Protein AF-A0A940HEE7-F1 (afdb_monomer_lite)

pLDDT: mean 89.35, std 8.2, range [47.91, 98.25]

Structure (mmCIF, N/CA/C/O backbone):
data_AF-A0A940HEE7-F1
#
_entry.id   AF-A0A940HEE7-F1
#
loop_
_atom_site.group_PDB
_atom_site.id
_atom_site.type_symbol
_atom_site.label_atom_id
_atom_site.label_alt_id
_atom_site.label_comp_id
_atom_site.label_asym_id
_atom_site.label_entity_id
_atom_site.label_seq_id
_atom_site.pdbx_PDB_ins_code
_atom_site.Cartn_x
_atom_site.Cartn_y
_atom_site.Cartn_z
_atom_site.occupancy
_atom_site.B_iso_or_equiv
_atom_site.auth_seq_id
_atom_site.auth_comp_id
_atom_site.auth_asym_id
_atom_site.auth_atom_id
_atom_site.pdbx_PDB_model_num
ATOM 1 N N . ILE A 1 1 ? 12.235 -7.906 -10.333 1.00 62.56 1 ILE A N 1
ATOM 2 C CA . ILE A 1 1 ? 10.884 -7.454 -10.764 1.00 62.56 1 ILE A CA 1
ATOM 3 C C . ILE A 1 1 ? 9.906 -8.609 -10.997 1.00 62.56 1 ILE A C 1
ATOM 5 O O . ILE A 1 1 ? 8.857 -8.595 -10.370 1.00 62.56 1 ILE A O 1
ATOM 9 N N . ALA A 1 2 ? 10.226 -9.631 -11.804 1.00 67.81 2 ALA A N 1
ATOM 10 C CA . ALA A 1 2 ? 9.302 -10.749 -12.070 1.00 67.81 2 ALA A CA 1
ATOM 11 C C . ALA A 1 2 ? 8.746 -11.414 -10.790 1.00 67.81 2 ALA A C 1
ATOM 13 O O . ALA A 1 2 ? 7.537 -11.530 -10.629 1.00 67.81 2 ALA A O 1
ATOM 14 N N . THR A 1 3 ? 9.605 -11.735 -9.816 1.00 75.50 3 THR A N 1
ATOM 15 C CA . THR A 1 3 ? 9.180 -12.287 -8.514 1.00 75.50 3 THR A CA 1
ATOM 16 C C . THR A 1 3 ? 8.256 -11.350 -7.731 1.00 75.50 3 THR A C 1
ATOM 18 O O . THR A 1 3 ? 7.332 -11.814 -7.067 1.00 75.50 3 THR A O 1
ATOM 21 N N . LEU A 1 4 ? 8.490 -10.035 -7.800 1.00 75.69 4 LEU A N 1
ATOM 22 C CA . LEU A 1 4 ? 7.655 -9.033 -7.134 1.00 75.69 4 LEU A CA 1
ATOM 23 C C . LEU A 1 4 ? 6.259 -8.991 -7.763 1.00 75.69 4 LEU A C 1
ATOM 25 O O . LEU A 1 4 ? 5.273 -9.066 -7.038 1.00 75.69 4 LEU A O 1
ATOM 29 N N . LEU A 1 5 ? 6.180 -8.946 -9.095 1.00 72.94 5 LEU A N 1
ATOM 30 C CA . LEU A 1 5 ? 4.912 -8.989 -9.825 1.00 72.94 5 LEU A CA 1
ATOM 31 C C . LEU A 1 5 ? 4.141 -10.280 -9.520 1.00 72.94 5 LEU A C 1
ATOM 33 O O . LEU A 1 5 ? 2.961 -10.220 -9.196 1.00 72.94 5 LEU A O 1
ATOM 37 N N . THR A 1 6 ? 4.818 -11.431 -9.479 1.00 78.50 6 THR A N 1
ATOM 38 C CA . THR A 1 6 ? 4.197 -12.705 -9.082 1.00 78.50 6 THR A CA 1
ATOM 39 C C . THR A 1 6 ? 3.663 -12.677 -7.646 1.00 78.50 6 THR A C 1
ATOM 41 O O . THR A 1 6 ? 2.587 -13.212 -7.374 1.00 78.50 6 THR A O 1
ATOM 44 N N . ARG A 1 7 ? 4.386 -12.056 -6.703 1.00 80.00 7 ARG A N 1
ATOM 45 C CA . ARG A 1 7 ? 3.909 -11.893 -5.319 1.00 80.00 7 ARG A CA 1
ATOM 46 C C . ARG A 1 7 ? 2.695 -10.971 -5.241 1.00 80.00 7 ARG A C 1
ATOM 48 O O . ARG A 1 7 ? 1.743 -11.312 -4.545 1.00 80.00 7 ARG A O 1
ATOM 55 N N . ILE A 1 8 ? 2.715 -9.848 -5.957 1.00 81.31 8 ILE A N 1
ATOM 56 C CA . ILE A 1 8 ? 1.582 -8.918 -6.048 1.00 81.31 8 ILE A CA 1
ATOM 57 C C . ILE A 1 8 ? 0.358 -9.632 -6.624 1.00 81.31 8 ILE A C 1
ATOM 59 O O . ILE A 1 8 ? -0.734 -9.518 -6.067 1.00 81.31 8 ILE A O 1
ATOM 63 N N . ASP A 1 9 ? 0.542 -10.422 -7.679 1.00 78.12 9 ASP A N 1
ATOM 64 C CA . ASP A 1 9 ? -0.531 -11.185 -8.309 1.00 78.12 9 ASP A CA 1
ATOM 65 C C . ASP A 1 9 ? -1.117 -12.219 -7.362 1.00 78.12 9 ASP A C 1
ATOM 67 O O . ASP A 1 9 ? -2.330 -12.273 -7.185 1.00 78.12 9 ASP A O 1
ATOM 71 N N . ASN A 1 10 ? -0.273 -13.004 -6.694 1.00 82.25 10 ASN A N 1
ATOM 72 C CA . ASN A 1 10 ? -0.743 -13.971 -5.707 1.00 82.25 10 ASN A CA 1
ATOM 73 C C . ASN A 1 10 ? -1.462 -13.292 -4.537 1.00 82.25 10 ASN A C 1
ATOM 75 O O . ASN A 1 10 ? -2.499 -13.780 -4.098 1.00 82.25 10 ASN A O 1
ATOM 79 N N . GLY A 1 11 ? -0.962 -12.144 -4.079 1.00 82.56 11 GLY A N 1
ATOM 80 C CA . GLY A 1 11 ? -1.615 -11.349 -3.045 1.00 82.56 11 GLY A CA 1
ATOM 81 C C . GLY A 1 11 ? -2.894 -10.649 -3.512 1.00 82.56 11 GLY A C 1
ATOM 82 O O . GLY A 1 11 ? -3.684 -10.256 -2.668 1.00 82.56 11 GLY A O 1
ATOM 83 N N . SER A 1 12 ? -3.143 -10.513 -4.816 1.00 83.25 12 SER A N 1
ATOM 84 C CA . SER A 1 12 ? -4.352 -9.877 -5.372 1.00 83.25 12 SER A CA 1
ATOM 85 C C . SER A 1 12 ? -5.388 -10.882 -5.890 1.00 83.25 12 SER A C 1
ATOM 87 O O . SER A 1 12 ? -6.450 -10.481 -6.364 1.00 83.25 12 SER A O 1
ATOM 89 N N . LYS A 1 13 ? -5.088 -12.187 -5.851 1.00 84.81 13 LYS A N 1
ATOM 90 C CA . LYS A 1 13 ? -6.005 -13.234 -6.316 1.00 84.81 13 LYS A CA 1
ATOM 91 C C . LYS A 1 13 ? -7.210 -13.347 -5.388 1.00 84.81 13 LYS A C 1
ATOM 93 O O . LYS A 1 13 ? -7.062 -13.487 -4.178 1.00 84.81 13 LYS A O 1
ATOM 98 N N . ALA A 1 14 ? -8.396 -13.356 -5.985 1.00 84.12 14 ALA A N 1
ATOM 99 C CA . ALA A 1 14 ? -9.631 -13.749 -5.326 1.00 84.12 14 ALA A CA 1
ATOM 100 C C . ALA A 1 14 ? -9.947 -15.207 -5.683 1.00 84.12 14 ALA A C 1
ATOM 102 O O . ALA A 1 14 ? -10.159 -15.534 -6.851 1.00 84.12 14 ALA A O 1
ATOM 103 N N . THR A 1 15 ? -9.990 -16.079 -4.681 1.00 84.56 15 THR A N 1
ATOM 104 C CA . THR A 1 15 ? -10.474 -17.453 -4.828 1.00 84.56 15 THR A CA 1
ATOM 105 C C . THR A 1 15 ? -11.976 -17.438 -4.598 1.00 84.56 15 THR A C 1
ATOM 107 O O . THR A 1 15 ? -12.438 -17.404 -3.455 1.00 84.56 15 THR A O 1
ATOM 110 N N . VAL A 1 16 ? -12.735 -17.396 -5.693 1.00 82.25 16 VAL A N 1
ATOM 111 C CA . VAL A 1 16 ? -14.201 -17.427 -5.659 1.00 82.25 16 VAL A CA 1
ATOM 112 C C . VAL A 1 16 ? -14.649 -18.814 -5.208 1.00 82.25 16 VAL A C 1
ATOM 114 O O . VAL A 1 16 ? -14.281 -19.816 -5.821 1.00 82.25 16 VAL A O 1
ATOM 117 N N . GLY A 1 17 ? -15.404 -18.863 -4.110 1.00 81.00 17 GLY A N 1
ATOM 118 C CA . GLY A 1 17 ? -16.015 -20.101 -3.632 1.00 81.00 17 GLY A CA 1
ATOM 119 C C . GLY A 1 17 ? -17.120 -20.568 -4.578 1.00 81.00 17 GLY A C 1
ATOM 120 O O . GLY A 1 17 ? -17.649 -19.788 -5.375 1.00 81.00 17 GLY A O 1
ATOM 121 N N . LYS A 1 18 ? -17.503 -21.843 -4.492 1.00 83.88 18 LYS A N 1
ATOM 122 C CA . LYS A 1 18 ? -18.721 -22.319 -5.167 1.00 83.88 18 LYS A CA 1
ATOM 123 C C . LYS A 1 18 ? -19.955 -21.565 -4.637 1.00 83.88 18 LYS A C 1
ATOM 125 O O . LYS A 1 18 ? -19.880 -20.954 -3.571 1.00 83.88 18 LYS A O 1
ATOM 130 N N . PRO A 1 19 ? -21.109 -21.600 -5.330 1.00 74.88 19 PRO A N 1
ATOM 131 C CA . PRO A 1 19 ? -22.341 -21.012 -4.803 1.00 74.88 19 PRO A CA 1
ATOM 132 C C . PRO A 1 19 ? -22.632 -21.515 -3.377 1.00 74.88 19 PRO A C 1
ATOM 134 O O . PRO A 1 19 ? -22.794 -22.713 -3.167 1.00 74.88 19 PRO A O 1
ATOM 137 N N . GLY A 1 20 ? -22.652 -20.601 -2.399 1.00 82.25 20 GLY A N 1
ATOM 138 C CA . GLY A 1 20 ? -22.803 -20.910 -0.968 1.00 82.25 20 GLY A CA 1
ATOM 139 C C . GLY A 1 20 ? -21.501 -20.931 -0.148 1.00 82.25 20 GLY A C 1
ATOM 140 O O . GLY A 1 20 ? -21.563 -20.952 1.079 1.00 82.25 20 GLY A O 1
ATOM 141 N N . GLU A 1 21 ? -20.329 -20.864 -0.782 1.00 85.25 21 GLU A N 1
ATOM 142 C CA . GLU A 1 21 ? -19.022 -20.776 -0.120 1.00 85.25 21 GLU A CA 1
ATOM 143 C C . GLU A 1 21 ? -18.484 -19.335 -0.100 1.00 85.25 21 GLU A C 1
ATOM 145 O O . GLU A 1 21 ? -18.799 -18.506 -0.956 1.00 85.25 21 GLU A O 1
ATOM 150 N N . LYS A 1 22 ? -17.639 -19.022 0.890 1.00 82.31 22 LYS A N 1
ATOM 151 C CA . LYS A 1 22 ? -17.027 -17.693 1.016 1.00 82.31 22 LYS A CA 1
ATOM 152 C C . LYS A 1 22 ? -15.890 -17.517 0.008 1.00 82.31 22 LYS A C 1
ATOM 154 O O . LYS A 1 22 ? -14.940 -18.296 -0.006 1.00 82.31 22 LYS A O 1
ATOM 159 N N . THR A 1 23 ? -15.941 -16.434 -0.762 1.00 86.31 23 THR A N 1
ATOM 160 C CA . THR A 1 23 ? -14.802 -15.964 -1.561 1.00 86.31 23 THR A CA 1
ATOM 161 C C . THR A 1 23 ? -13.667 -15.530 -0.642 1.00 86.31 23 THR A C 1
ATOM 163 O O . THR A 1 23 ? -13.854 -14.681 0.230 1.00 86.31 23 THR A O 1
ATOM 166 N N . THR A 1 24 ? -12.478 -16.086 -0.860 1.00 86.06 24 THR A N 1
ATOM 167 C CA . THR A 1 24 ? -11.265 -15.682 -0.145 1.00 86.06 24 THR A CA 1
ATOM 168 C C . THR A 1 24 ? -10.509 -14.673 -0.995 1.00 86.06 24 THR A C 1
ATOM 170 O O . THR A 1 24 ? -10.091 -14.985 -2.108 1.00 86.06 24 THR A O 1
ATOM 173 N N . LEU A 1 25 ? -10.345 -13.455 -0.484 1.00 84.88 25 LEU A N 1
ATOM 174 C CA . LEU A 1 25 ? -9.588 -12.401 -1.153 1.00 84.88 25 LEU A CA 1
ATOM 175 C C . LEU A 1 25 ? -8.133 -12.444 -0.683 1.00 84.88 25 LEU A C 1
ATOM 177 O O . LEU A 1 25 ? -7.866 -12.589 0.509 1.00 84.88 25 LEU A O 1
ATOM 181 N N . GLY A 1 26 ? -7.193 -12.284 -1.607 1.00 84.25 26 GLY A N 1
ATOM 182 C CA . GLY A 1 26 ? -5.798 -12.056 -1.263 1.00 84.25 26 GLY A CA 1
ATOM 183 C C . GLY A 1 26 ? -5.607 -10.709 -0.555 1.00 84.25 26 GLY A C 1
ATOM 184 O O . GLY A 1 26 ? -6.399 -9.776 -0.729 1.00 84.25 26 GLY A O 1
ATOM 185 N N . VAL A 1 27 ? -4.523 -10.600 0.214 1.00 86.19 27 VAL A N 1
ATOM 186 C CA . VAL A 1 27 ? -4.187 -9.445 1.070 1.00 86.19 27 VAL A CA 1
ATOM 187 C C . VAL A 1 27 ? -4.123 -8.090 0.349 1.00 86.19 27 VAL A C 1
ATOM 189 O O . VAL A 1 27 ? -4.329 -7.056 0.973 1.00 86.19 27 VAL A O 1
ATOM 192 N N . PHE A 1 28 ? -3.885 -8.073 -0.963 1.00 84.31 28 PHE A N 1
ATOM 193 C CA . PHE A 1 28 ? -3.783 -6.861 -1.783 1.00 84.31 28 PHE A CA 1
ATOM 194 C C . PHE A 1 28 ? -5.024 -6.591 -2.636 1.00 84.31 28 PHE A C 1
ATOM 196 O O . PHE A 1 28 ? -5.070 -5.593 -3.353 1.00 84.31 28 PHE A O 1
ATOM 203 N N . THR A 1 29 ? -6.064 -7.425 -2.549 1.00 81.50 29 THR A N 1
ATOM 204 C CA . THR A 1 29 ? -7.263 -7.284 -3.397 1.00 81.50 29 THR A CA 1
ATOM 205 C C . THR A 1 29 ? -7.949 -5.923 -3.218 1.00 81.50 29 THR A C 1
ATOM 207 O O . THR A 1 29 ? -8.521 -5.388 -4.163 1.00 81.50 29 THR A O 1
ATOM 210 N N . GLY A 1 30 ? -7.840 -5.306 -2.036 1.00 82.31 30 GLY A N 1
ATOM 211 C CA . GLY A 1 30 ? -8.348 -3.957 -1.758 1.00 82.31 30 GLY A CA 1
ATOM 212 C C . GLY A 1 30 ? -7.341 -2.822 -1.981 1.00 82.31 30 GLY A C 1
ATOM 213 O O . GLY A 1 30 ? -7.751 -1.669 -2.098 1.00 82.31 30 GLY A O 1
ATOM 214 N N . ASP A 1 31 ? -6.045 -3.114 -2.098 1.00 87.69 31 ASP A N 1
ATOM 215 C CA . ASP A 1 31 ? -5.006 -2.085 -2.046 1.00 87.69 31 ASP A CA 1
ATOM 216 C C . ASP A 1 31 ? -4.749 -1.434 -3.417 1.00 87.69 31 ASP A C 1
ATOM 218 O O . ASP A 1 31 ? -4.244 -2.052 -4.359 1.00 87.69 31 ASP A O 1
ATOM 222 N N . SER A 1 32 ? -5.125 -0.159 -3.542 1.00 88.81 32 SER A N 1
ATOM 223 C CA . SER A 1 32 ? -4.934 0.621 -4.766 1.00 88.81 32 SER A CA 1
ATOM 224 C C . SER A 1 32 ? -3.469 0.952 -5.035 1.00 88.81 32 SER A C 1
ATOM 226 O O . SER A 1 32 ? -3.083 1.003 -6.200 1.00 88.81 32 SER A O 1
ATOM 228 N N . THR A 1 33 ? -2.641 1.128 -4.003 1.00 90.12 33 THR A N 1
ATOM 229 C CA . THR A 1 33 ? -1.209 1.422 -4.151 1.00 90.12 33 THR A CA 1
ATOM 230 C C . THR A 1 33 ? -0.491 0.252 -4.814 1.00 90.12 33 THR A C 1
ATOM 232 O O . THR A 1 33 ? 0.268 0.452 -5.761 1.00 90.12 33 THR A O 1
ATOM 235 N N . VAL A 1 34 ? -0.789 -0.979 -4.391 1.00 88.81 34 VAL A N 1
ATOM 236 C CA . VAL A 1 34 ? -0.218 -2.199 -4.982 1.00 88.81 34 VAL A CA 1
ATOM 237 C C . VAL A 1 34 ? -0.680 -2.400 -6.431 1.00 88.81 34 VAL A C 1
ATOM 239 O O . VAL A 1 34 ? 0.132 -2.728 -7.301 1.00 88.81 34 VAL A O 1
ATOM 242 N N . ARG A 1 35 ? -1.963 -2.153 -6.728 1.00 87.25 35 ARG A N 1
ATOM 243 C CA . ARG A 1 35 ? -2.469 -2.203 -8.112 1.00 87.25 35 ARG A CA 1
ATOM 244 C C . ARG A 1 35 ? -1.820 -1.146 -9.005 1.00 87.25 35 ARG A C 1
ATOM 246 O O . ARG A 1 35 ? -1.421 -1.462 -10.122 1.00 87.25 35 ARG A O 1
ATOM 253 N N . ASN A 1 36 ? -1.671 0.080 -8.509 1.00 90.50 36 ASN A N 1
ATOM 254 C C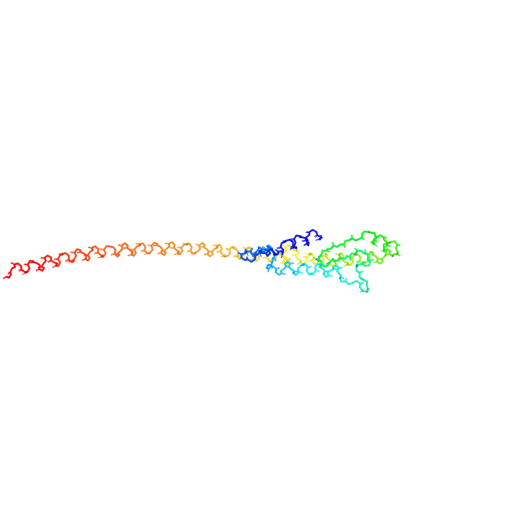A . ASN A 1 36 ? -1.035 1.169 -9.249 1.00 90.50 36 ASN A CA 1
ATOM 255 C C . ASN A 1 36 ? 0.447 0.883 -9.515 1.00 90.50 36 ASN A C 1
ATOM 257 O O . ASN A 1 36 ? 0.911 1.128 -10.626 1.00 90.50 36 ASN A O 1
ATOM 261 N N . LEU A 1 37 ? 1.167 0.297 -8.549 1.00 90.44 37 LEU A N 1
ATOM 262 C CA . LEU A 1 37 ? 2.547 -0.157 -8.740 1.00 90.44 37 LEU A CA 1
ATOM 263 C C . LEU A 1 37 ? 2.644 -1.187 -9.869 1.00 90.44 37 LEU A C 1
ATOM 265 O O . LEU A 1 37 ? 3.496 -1.062 -10.746 1.00 90.44 37 LEU A O 1
ATOM 269 N N . ARG A 1 38 ? 1.754 -2.188 -9.877 1.00 86.56 38 ARG A N 1
ATOM 270 C CA . ARG A 1 38 ? 1.712 -3.197 -10.945 1.00 86.56 38 ARG A CA 1
ATOM 271 C C . ARG A 1 38 ? 1.521 -2.547 -12.314 1.00 86.56 38 ARG A C 1
ATOM 273 O O . ARG A 1 38 ? 2.268 -2.862 -13.236 1.00 86.56 38 ARG A O 1
ATOM 280 N N . THR A 1 39 ? 0.559 -1.635 -12.439 1.00 88.31 39 THR A N 1
ATOM 281 C CA . THR A 1 39 ? 0.307 -0.910 -13.692 1.00 88.31 39 THR A CA 1
ATOM 282 C C . THR A 1 39 ? 1.506 -0.058 -14.103 1.00 88.31 39 THR A C 1
ATOM 284 O O . THR A 1 39 ? 1.904 -0.102 -15.263 1.00 88.31 39 THR A O 1
ATOM 287 N N . ALA A 1 40 ? 2.128 0.662 -13.165 1.00 91.12 40 ALA A N 1
ATOM 288 C CA . ALA A 1 40 ? 3.289 1.505 -13.437 1.00 91.12 40 ALA A CA 1
ATOM 289 C C . ALA A 1 40 ? 4.499 0.686 -13.917 1.00 91.12 40 ALA A C 1
ATOM 291 O O . ALA A 1 40 ? 5.123 1.042 -14.912 1.00 91.12 40 ALA A O 1
ATOM 292 N N . LEU A 1 41 ? 4.787 -0.451 -13.272 1.00 89.00 41 LEU A N 1
ATOM 293 C CA . LEU A 1 41 ? 5.837 -1.375 -13.715 1.00 89.00 41 LEU A CA 1
ATOM 294 C C . LEU A 1 41 ? 5.519 -1.962 -15.092 1.00 89.00 41 LEU A C 1
ATOM 296 O O . LEU A 1 41 ? 6.405 -2.079 -15.937 1.00 89.00 41 LEU A O 1
ATOM 300 N N . ALA A 1 42 ? 4.254 -2.308 -15.339 1.00 87.38 42 ALA A N 1
ATOM 301 C CA . ALA A 1 42 ? 3.846 -2.845 -16.625 1.00 87.38 42 ALA A CA 1
ATOM 302 C C . ALA A 1 42 ? 3.993 -1.818 -17.757 1.00 87.38 42 ALA A C 1
ATOM 304 O O . ALA A 1 42 ? 4.428 -2.173 -18.853 1.00 87.38 42 ALA A O 1
ATOM 305 N N . GLN A 1 43 ? 3.673 -0.553 -17.485 1.00 88.94 43 GLN A N 1
ATOM 306 C CA . GLN A 1 43 ? 3.865 0.553 -18.418 1.00 88.94 43 GLN A CA 1
ATOM 307 C C . GLN A 1 43 ? 5.348 0.852 -18.645 1.00 88.94 43 GLN A C 1
ATOM 309 O O . GLN A 1 43 ? 5.752 0.980 -19.796 1.00 88.94 43 GLN A O 1
ATOM 314 N N . ALA A 1 44 ? 6.171 0.883 -17.592 1.00 90.31 44 ALA A N 1
ATOM 315 C CA . ALA A 1 44 ? 7.611 1.132 -17.706 1.00 90.31 44 ALA A CA 1
ATOM 316 C C . ALA A 1 44 ? 8.306 0.152 -18.668 1.00 90.31 44 ALA A C 1
ATOM 318 O O . ALA A 1 44 ? 9.184 0.550 -19.433 1.00 90.31 44 ALA A O 1
ATOM 319 N N . VAL A 1 45 ? 7.858 -1.108 -18.663 1.00 89.06 45 VAL A N 1
ATOM 320 C CA . VAL A 1 45 ? 8.384 -2.180 -19.517 1.00 89.06 45 VAL A CA 1
ATOM 321 C C . VAL A 1 45 ? 7.797 -2.173 -20.928 1.00 89.06 45 VAL A C 1
ATOM 323 O O . VAL A 1 45 ? 8.518 -2.460 -21.874 1.00 89.06 45 VAL A O 1
ATOM 326 N N . GLN A 1 46 ? 6.497 -1.920 -21.095 1.00 87.19 46 GLN A N 1
ATOM 327 C CA . GLN A 1 46 ? 5.832 -2.076 -22.399 1.00 87.19 46 GLN A CA 1
ATOM 328 C C . GLN A 1 46 ? 5.895 -0.828 -23.275 1.00 87.19 46 GLN A C 1
ATOM 330 O O . GLN A 1 46 ? 5.733 -0.934 -24.492 1.00 87.19 46 GLN A O 1
ATOM 335 N N . HIS A 1 47 ? 6.078 0.351 -22.677 1.00 88.12 47 HIS A N 1
ATOM 336 C CA . HIS A 1 47 ? 6.027 1.590 -23.435 1.00 88.12 47 HIS A CA 1
ATOM 337 C C . HIS A 1 47 ? 7.199 1.662 -24.429 1.00 88.12 47 HIS A C 1
ATOM 339 O O . HIS A 1 47 ? 8.343 1.421 -24.026 1.00 88.12 47 HIS A O 1
ATOM 345 N N . PRO A 1 48 ? 6.955 2.008 -25.704 1.00 86.69 48 PRO A N 1
ATOM 346 C CA . PRO A 1 48 ? 8.023 2.189 -26.680 1.00 86.69 48 PRO A CA 1
ATOM 347 C C . PRO A 1 48 ? 9.096 3.184 -26.210 1.00 86.69 48 PRO A C 1
ATOM 349 O O . PRO A 1 48 ? 8.827 4.106 -25.432 1.00 86.69 48 PRO A O 1
ATOM 352 N N . VAL A 1 49 ? 10.336 2.990 -26.654 1.00 85.94 49 VAL A N 1
ATOM 353 C CA . VAL A 1 49 ? 11.396 4.007 -26.573 1.00 85.94 49 VAL A CA 1
ATOM 354 C C . VAL A 1 49 ? 11.552 4.562 -27.987 1.00 85.94 49 VAL A C 1
ATOM 356 O O . VAL A 1 49 ? 12.057 3.874 -28.873 1.00 85.94 49 VAL A O 1
ATOM 359 N N . GLY A 1 50 ? 11.038 5.773 -28.222 1.00 84.69 50 GLY A N 1
ATOM 360 C CA . GLY A 1 50 ? 10.817 6.266 -29.585 1.00 84.69 50 GLY A CA 1
ATOM 361 C C . GLY A 1 50 ? 9.796 5.386 -30.313 1.00 84.69 50 GLY A C 1
ATOM 362 O O . GLY A 1 50 ? 8.753 5.067 -29.747 1.00 84.69 50 GLY A O 1
ATOM 363 N N . ASP A 1 51 ? 10.130 4.932 -31.521 1.00 84.06 51 ASP A N 1
ATOM 364 C CA . ASP A 1 51 ? 9.271 4.052 -32.333 1.00 84.06 51 ASP A CA 1
ATOM 365 C C . ASP A 1 51 ? 9.526 2.550 -32.103 1.00 84.06 51 ASP A C 1
ATOM 367 O O . ASP A 1 51 ? 8.967 1.699 -32.797 1.00 84.06 51 ASP A O 1
ATOM 371 N N . VAL A 1 52 ? 10.388 2.192 -31.143 1.00 87.94 52 VAL A N 1
ATOM 372 C CA . VAL A 1 52 ? 10.818 0.803 -30.936 1.00 87.94 52 VAL A CA 1
ATOM 373 C C . VAL A 1 52 ? 10.176 0.219 -29.685 1.00 87.94 52 VAL A C 1
ATOM 375 O O . VAL A 1 52 ? 10.335 0.727 -28.573 1.00 87.94 52 VAL A O 1
ATOM 378 N N . SER A 1 53 ? 9.453 -0.886 -29.866 1.00 91.38 53 SER A N 1
ATOM 379 C CA . SER A 1 53 ? 8.892 -1.655 -28.757 1.00 91.38 53 SER A CA 1
ATOM 380 C C . SER A 1 53 ? 9.978 -2.501 -28.081 1.00 91.38 53 SER A C 1
ATOM 382 O O . SER A 1 53 ? 10.682 -3.223 -28.781 1.00 91.38 53 SER A O 1
ATOM 384 N N . PRO A 1 54 ? 10.051 -2.544 -26.739 1.00 90.94 54 PRO A N 1
ATOM 385 C CA . PRO A 1 54 ? 10.934 -3.460 -26.002 1.00 90.94 54 PRO A CA 1
ATOM 386 C C . PRO A 1 54 ? 10.758 -4.944 -26.369 1.00 90.94 54 PRO A C 1
ATOM 388 O O . PRO A 1 54 ? 11.683 -5.745 -26.224 1.00 90.94 54 PRO A O 1
ATOM 391 N N . SER A 1 55 ? 9.599 -5.313 -26.925 1.00 91.81 55 SER A N 1
ATOM 392 C CA . SER A 1 55 ? 9.348 -6.666 -27.428 1.00 91.81 55 SER A CA 1
ATOM 393 C C . SER A 1 55 ? 10.260 -7.060 -28.596 1.00 91.81 55 SER A C 1
ATOM 395 O O . SER A 1 55 ? 10.532 -8.251 -28.762 1.00 91.81 55 SER A O 1
ATOM 397 N N . SER A 1 56 ? 10.793 -6.091 -29.356 1.00 90.25 56 SER A N 1
ATOM 398 C CA . SER A 1 56 ? 11.728 -6.349 -30.459 1.00 90.25 56 SER A CA 1
ATOM 399 C C . SER A 1 56 ? 13.061 -6.921 -29.979 1.00 90.25 56 SER A C 1
ATOM 401 O O . SER A 1 56 ? 13.706 -7.649 -30.722 1.00 90.25 56 SER A O 1
ATOM 403 N N . ILE A 1 57 ? 13.450 -6.630 -28.733 1.00 92.56 57 ILE A N 1
ATOM 404 C CA . ILE A 1 57 ? 14.653 -7.175 -28.088 1.00 92.56 57 ILE A CA 1
ATOM 405 C C . ILE A 1 57 ? 14.321 -8.314 -27.115 1.00 92.56 57 ILE A C 1
ATOM 407 O O . ILE A 1 57 ? 15.138 -8.679 -26.280 1.00 92.56 57 ILE A O 1
ATOM 411 N N . GLY A 1 58 ? 13.113 -8.879 -27.184 1.00 90.19 58 GLY A N 1
ATOM 412 C CA . GLY A 1 58 ? 12.719 -10.008 -26.338 1.00 90.19 58 GLY A CA 1
ATOM 413 C C . GLY A 1 58 ? 12.248 -9.635 -24.929 1.00 90.19 58 GLY A C 1
ATOM 414 O O . GLY A 1 58 ? 12.090 -10.529 -24.102 1.00 90.19 58 GLY A O 1
ATOM 415 N N . ILE A 1 59 ? 11.982 -8.357 -24.635 1.00 91.00 59 ILE A N 1
ATOM 416 C CA . ILE A 1 59 ? 11.387 -7.927 -23.360 1.00 91.00 59 ILE A CA 1
ATOM 417 C C . ILE A 1 59 ? 9.894 -7.689 -23.565 1.00 91.00 59 ILE A C 1
ATOM 419 O O . ILE A 1 59 ? 9.491 -6.759 -24.256 1.00 91.00 59 ILE A O 1
ATOM 423 N N . ALA A 1 60 ? 9.049 -8.505 -22.944 1.00 87.12 60 ALA A N 1
ATOM 424 C CA . ALA A 1 60 ? 7.604 -8.375 -23.088 1.00 87.12 60 ALA A CA 1
ATOM 425 C C . ALA A 1 60 ? 6.870 -8.612 -21.770 1.00 87.12 60 ALA A C 1
ATOM 427 O O . ALA A 1 60 ? 7.420 -9.142 -20.805 1.00 87.12 60 ALA A O 1
ATOM 428 N N . ILE A 1 61 ? 5.599 -8.227 -21.746 1.00 83.19 61 ILE A N 1
ATOM 429 C CA . ILE A 1 61 ? 4.659 -8.597 -20.696 1.00 83.19 61 ILE A CA 1
ATOM 430 C C . ILE A 1 61 ? 3.563 -9.427 -21.346 1.00 83.19 61 ILE A C 1
ATOM 432 O O . ILE A 1 61 ? 3.004 -9.032 -22.365 1.00 83.19 61 ILE A O 1
ATOM 436 N N . ASN A 1 62 ? 3.285 -10.598 -20.781 1.00 78.75 62 ASN A N 1
ATOM 437 C CA . ASN A 1 62 ? 2.231 -11.466 -21.296 1.00 78.75 62 ASN A CA 1
ATOM 438 C C . ASN A 1 62 ? 0.832 -10.963 -20.898 1.00 78.75 62 ASN A C 1
ATOM 440 O O . ASN A 1 62 ? 0.688 -10.082 -20.053 1.00 78.75 62 ASN A O 1
ATOM 444 N N . GLU A 1 63 ? -0.219 -11.577 -21.448 1.00 70.62 63 GLU A N 1
ATOM 445 C CA . GLU A 1 63 ? -1.627 -11.245 -21.147 1.00 70.62 63 GLU A CA 1
ATOM 446 C C . GLU A 1 63 ? -1.971 -11.309 -19.650 1.00 70.62 63 GLU A C 1
ATOM 448 O O . GLU A 1 63 ? -2.924 -10.688 -19.185 1.00 70.62 63 GLU A O 1
ATOM 453 N N . LYS A 1 64 ? -1.177 -12.051 -18.871 1.00 67.44 64 LYS A N 1
ATOM 454 C CA . LYS A 1 64 ? -1.332 -12.185 -17.420 1.00 67.44 64 LYS A CA 1
ATOM 455 C C . LYS A 1 64 ? -0.586 -11.095 -16.642 1.00 67.44 64 LYS A C 1
ATOM 457 O O . LYS A 1 64 ? -0.601 -11.114 -15.416 1.00 67.44 64 LYS A O 1
ATOM 462 N N . GLY A 1 65 ? 0.053 -10.139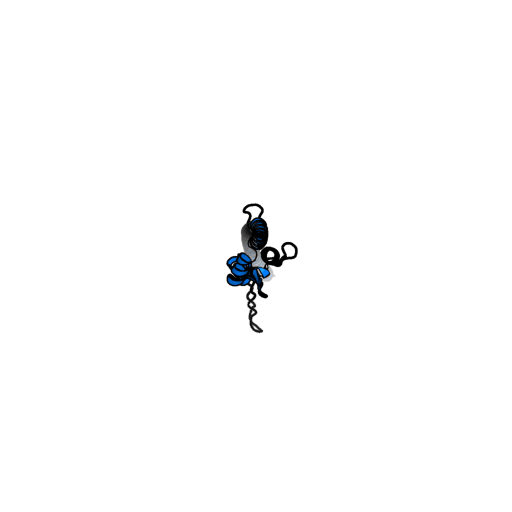 -17.316 1.00 71.75 65 GLY A N 1
ATOM 463 C CA . GLY A 1 65 ? 0.814 -9.058 -16.691 1.00 71.75 65 GLY A CA 1
ATOM 464 C C . GLY A 1 65 ? 2.184 -9.488 -16.156 1.00 71.75 65 GLY A C 1
ATOM 465 O O . GLY A 1 65 ? 2.771 -8.771 -15.347 1.00 71.75 65 GLY A O 1
ATOM 466 N N . VAL A 1 66 ? 2.693 -10.651 -16.576 1.00 76.62 66 VAL A N 1
ATOM 467 C CA . VAL A 1 66 ? 3.985 -11.190 -16.136 1.00 76.62 66 VAL A CA 1
ATOM 468 C C . VAL A 1 66 ? 5.068 -10.835 -17.149 1.00 76.62 66 VAL A C 1
ATOM 470 O O . VAL A 1 66 ? 4.913 -11.077 -18.346 1.00 76.62 66 VAL A O 1
ATOM 473 N N . LEU A 1 67 ? 6.179 -10.294 -16.644 1.00 83.44 67 LEU A N 1
ATOM 474 C CA . LEU A 1 67 ? 7.388 -10.019 -17.417 1.00 83.44 67 LEU A CA 1
ATOM 475 C C . LEU A 1 67 ? 7.986 -11.322 -17.968 1.00 83.44 67 LEU A C 1
ATOM 477 O O . LEU A 1 67 ? 8.290 -12.238 -17.203 1.00 83.44 67 LEU A O 1
ATOM 481 N N . SER A 1 68 ? 8.206 -11.366 -19.277 1.00 85.62 68 SER A N 1
ATOM 482 C CA . SER A 1 68 ? 8.913 -12.429 -19.988 1.00 85.62 68 SER A CA 1
ATOM 483 C C . SER A 1 68 ? 10.150 -11.867 -20.682 1.00 85.62 68 SER A C 1
ATOM 485 O O . SER A 1 68 ? 10.072 -10.819 -21.325 1.00 85.62 68 SER A O 1
ATOM 487 N N . PHE A 1 69 ? 11.265 -12.589 -20.573 1.00 89.69 69 PHE A N 1
ATOM 488 C CA . PHE A 1 69 ? 12.516 -12.280 -21.257 1.00 89.69 69 PHE A CA 1
ATOM 489 C C . PHE A 1 69 ? 12.900 -13.439 -22.180 1.00 89.69 69 PHE A C 1
ATOM 491 O O . PHE A 1 69 ? 13.066 -14.568 -21.718 1.00 89.69 69 PHE A O 1
ATOM 498 N N . ASP A 1 70 ? 13.016 -13.149 -23.472 1.00 92.44 70 ASP A N 1
ATOM 499 C CA . ASP A 1 70 ? 13.457 -14.075 -24.513 1.00 92.44 70 ASP A CA 1
ATOM 500 C C . ASP A 1 70 ? 14.943 -13.826 -24.812 1.00 92.44 70 ASP A C 1
ATOM 502 O O . ASP A 1 70 ? 15.312 -12.873 -25.503 1.00 92.44 70 ASP A O 1
ATOM 506 N N . ALA A 1 71 ? 15.799 -14.683 -24.250 1.00 93.12 71 ALA A N 1
ATOM 507 C CA . ALA A 1 71 ? 17.248 -14.557 -24.363 1.00 93.12 71 ALA A CA 1
ATOM 508 C C . ALA A 1 71 ? 17.759 -14.748 -25.802 1.00 93.12 71 ALA A C 1
ATOM 510 O O . ALA A 1 71 ? 18.760 -14.136 -26.176 1.00 93.12 71 ALA A O 1
ATOM 511 N N . ASP A 1 72 ? 17.081 -15.559 -26.619 1.00 94.88 72 ASP A N 1
ATOM 512 C CA . ASP A 1 72 ? 17.491 -15.816 -28.001 1.00 94.88 72 ASP A CA 1
ATOM 513 C C . ASP A 1 72 ? 17.182 -14.622 -28.903 1.00 94.88 72 ASP A C 1
ATOM 515 O O . ASP A 1 72 ? 18.040 -14.202 -29.688 1.00 94.88 72 ASP A O 1
ATOM 519 N N . LYS A 1 73 ? 16.004 -14.008 -28.737 1.00 93.56 73 LYS A N 1
ATOM 520 C CA . LYS A 1 73 ? 15.680 -12.744 -29.415 1.00 93.56 73 LYS A CA 1
ATOM 521 C C . LYS A 1 73 ? 16.591 -11.612 -28.978 1.00 93.56 73 LYS A C 1
ATOM 523 O O . LYS A 1 73 ? 17.058 -10.865 -29.831 1.00 93.56 73 LYS A O 1
ATOM 528 N N . PHE A 1 74 ? 16.879 -11.510 -27.681 1.00 94.75 74 PHE A N 1
ATOM 529 C CA . PHE A 1 74 ? 17.803 -10.497 -27.182 1.00 94.75 74 PHE A CA 1
ATOM 530 C C . PHE A 1 74 ? 19.200 -10.668 -27.787 1.00 94.75 74 PHE A C 1
ATOM 532 O O . PHE A 1 74 ? 19.780 -9.701 -28.269 1.00 94.75 74 PHE A O 1
ATOM 539 N N . ARG A 1 75 ? 19.729 -11.899 -27.826 1.00 94.38 75 ARG A N 1
ATOM 540 C CA . ARG A 1 75 ? 21.034 -12.196 -28.435 1.00 94.38 75 ARG A CA 1
ATOM 541 C C . ARG A 1 75 ? 21.064 -11.881 -29.931 1.00 94.38 75 ARG A C 1
ATOM 543 O O . ARG A 1 75 ? 22.068 -11.364 -30.406 1.00 94.38 75 ARG A O 1
ATOM 550 N N . THR A 1 76 ? 19.984 -12.184 -30.648 1.00 95.44 76 THR A N 1
ATOM 551 C CA . THR A 1 76 ? 19.859 -11.873 -32.080 1.00 95.44 76 THR A CA 1
ATOM 552 C C . THR A 1 76 ? 19.855 -10.361 -32.299 1.00 95.44 76 THR A C 1
ATOM 554 O O . THR A 1 76 ? 20.689 -9.852 -33.035 1.00 95.44 76 THR A O 1
ATOM 557 N N . ALA A 1 77 ? 19.015 -9.625 -31.566 1.00 93.50 77 ALA A N 1
ATOM 558 C CA . ALA A 1 77 ? 18.956 -8.169 -31.662 1.00 93.50 77 ALA A CA 1
ATOM 559 C C . ALA A 1 77 ? 20.282 -7.492 -31.274 1.00 93.50 77 ALA A C 1
ATOM 561 O O . ALA A 1 77 ? 20.689 -6.522 -31.909 1.00 93.50 77 ALA A O 1
ATOM 562 N N . LEU A 1 78 ? 20.982 -8.026 -30.267 1.00 94.31 78 LEU A N 1
ATOM 563 C CA . LEU A 1 78 ? 22.297 -7.538 -29.855 1.00 94.31 78 LEU A CA 1
ATOM 564 C C . LEU A 1 78 ? 23.373 -7.790 -30.921 1.00 94.31 78 LEU A C 1
ATOM 566 O O . LEU A 1 78 ? 24.294 -6.991 -31.034 1.00 94.31 78 LEU A O 1
ATOM 570 N N . ALA A 1 79 ? 23.281 -8.889 -31.676 1.00 95.75 79 ALA A N 1
ATOM 571 C CA . ALA A 1 79 ? 24.195 -9.174 -32.780 1.00 95.75 79 ALA A CA 1
ATOM 572 C C . ALA A 1 79 ? 23.911 -8.294 -34.009 1.00 95.75 79 ALA A C 1
ATOM 574 O O . ALA A 1 79 ? 24.854 -7.884 -34.683 1.00 95.75 79 ALA A O 1
ATOM 575 N N . ASP A 1 80 ? 22.636 -7.996 -34.273 1.00 95.12 80 ASP A N 1
ATOM 576 C CA . ASP A 1 80 ? 22.203 -7.181 -35.411 1.00 95.12 80 ASP A CA 1
ATOM 577 C C . ASP A 1 80 ? 22.494 -5.684 -35.203 1.00 95.12 80 ASP A C 1
ATOM 579 O O . ASP A 1 80 ? 23.009 -5.021 -36.102 1.00 95.12 80 ASP A O 1
ATOM 583 N N . ASP A 1 81 ? 22.168 -5.141 -34.023 1.00 93.81 81 ASP A N 1
ATOM 584 C CA . ASP A 1 81 ? 22.389 -3.734 -33.667 1.00 93.81 81 ASP A CA 1
ATOM 585 C C . ASP A 1 81 ? 22.676 -3.590 -32.154 1.00 93.81 81 ASP A C 1
ATOM 587 O O . ASP A 1 81 ? 21.749 -3.439 -31.336 1.00 93.81 81 ASP A O 1
ATOM 591 N N . PRO A 1 82 ? 23.962 -3.655 -31.752 1.00 93.81 82 PRO A N 1
ATOM 592 C CA . PRO A 1 82 ? 24.355 -3.599 -30.350 1.00 93.81 82 PRO A CA 1
ATOM 593 C C . PRO A 1 82 ? 23.997 -2.273 -29.673 1.00 93.81 82 PRO A C 1
ATOM 595 O O . PRO A 1 82 ? 23.488 -2.274 -28.549 1.00 93.81 82 PRO A O 1
ATOM 598 N N . GLU A 1 83 ? 24.236 -1.145 -30.349 1.00 93.06 83 GLU A N 1
ATOM 599 C CA . GLU A 1 83 ? 24.031 0.193 -29.785 1.00 93.06 83 GLU A CA 1
ATOM 600 C C . GLU A 1 83 ? 22.549 0.450 -29.520 1.00 93.06 83 GLU A C 1
ATOM 602 O O . GLU A 1 83 ? 22.164 0.859 -28.420 1.00 93.06 83 GLU A O 1
ATOM 607 N N . LYS A 1 84 ? 21.691 0.138 -30.495 1.00 90.44 84 LYS A N 1
ATOM 608 C CA . LYS A 1 84 ? 20.244 0.316 -30.357 1.00 90.44 84 LYS A CA 1
ATOM 609 C C . LYS A 1 84 ? 19.651 -0.618 -29.311 1.00 90.44 84 LYS A C 1
ATOM 611 O O . LYS A 1 84 ? 18.802 -0.194 -28.524 1.00 90.44 84 LYS A O 1
ATOM 616 N N . THR A 1 85 ? 20.105 -1.871 -29.269 1.00 92.62 85 THR A N 1
ATOM 617 C CA . THR A 1 85 ? 19.656 -2.845 -28.264 1.00 92.62 85 THR A CA 1
ATOM 618 C C . THR A 1 85 ? 20.053 -2.402 -26.858 1.00 92.62 85 THR A C 1
ATOM 620 O O . THR A 1 85 ? 19.226 -2.445 -25.944 1.00 92.62 85 THR A O 1
ATOM 623 N N . GLN A 1 86 ? 21.279 -1.902 -26.680 1.00 92.38 86 GLN A N 1
ATOM 624 C CA . GLN A 1 86 ? 21.753 -1.384 -25.399 1.00 92.38 86 GLN A CA 1
ATOM 625 C C . GLN A 1 86 ? 21.004 -0.117 -24.967 1.00 92.38 86 GLN A C 1
ATOM 627 O O . GLN A 1 86 ? 20.642 -0.002 -23.793 1.00 92.38 86 GLN A O 1
ATOM 632 N N . ALA A 1 87 ? 20.740 0.812 -25.889 1.00 92.50 87 ALA A N 1
ATOM 633 C CA . ALA A 1 87 ? 19.981 2.027 -25.604 1.00 92.50 87 ALA A CA 1
ATOM 634 C C . ALA A 1 87 ? 18.538 1.703 -25.180 1.00 92.50 87 ALA A C 1
ATOM 636 O O . ALA A 1 87 ? 18.058 2.209 -24.165 1.00 92.50 87 ALA A O 1
ATOM 637 N N . LEU A 1 88 ? 17.870 0.799 -25.906 1.00 92.69 88 LEU A N 1
ATOM 638 C CA . LEU A 1 88 ? 16.513 0.347 -25.592 1.00 92.69 88 LEU A CA 1
ATOM 639 C C . LEU A 1 88 ? 16.452 -0.370 -24.238 1.00 92.69 88 LEU A C 1
ATOM 641 O O . LEU A 1 88 ? 15.578 -0.072 -23.425 1.00 92.69 88 LEU A O 1
ATOM 645 N N . PHE A 1 89 ? 17.393 -1.280 -23.972 1.00 92.38 89 PHE A N 1
ATOM 646 C CA . PHE A 1 89 ? 17.475 -1.983 -22.693 1.00 92.38 89 PHE A CA 1
ATOM 647 C C . PHE A 1 89 ? 17.703 -1.015 -21.526 1.00 92.38 89 PHE A C 1
ATOM 649 O O . PHE A 1 89 ? 16.989 -1.081 -20.526 1.00 92.38 89 PHE A O 1
ATOM 656 N N . SER A 1 90 ? 18.661 -0.094 -21.667 1.00 92.94 90 SER A N 1
ATOM 657 C CA . SER A 1 90 ? 18.993 0.894 -20.633 1.00 92.94 90 SER A CA 1
ATOM 658 C C . SER A 1 90 ? 17.805 1.800 -20.319 1.00 92.94 90 SER A C 1
ATOM 660 O O . SER A 1 90 ? 17.468 1.971 -19.152 1.00 92.94 90 SER A O 1
ATOM 662 N N . ALA A 1 91 ? 17.107 2.297 -21.343 1.00 92.94 91 ALA A N 1
ATOM 663 C CA . ALA A 1 91 ? 15.934 3.147 -21.157 1.00 92.94 91 ALA A CA 1
ATOM 664 C C . ALA A 1 91 ? 14.779 2.416 -20.447 1.00 92.94 91 ALA A C 1
ATOM 666 O O . ALA A 1 91 ? 14.088 2.998 -19.613 1.00 92.94 91 ALA A O 1
ATOM 667 N N . VAL A 1 92 ? 14.558 1.131 -20.744 1.00 92.06 92 VAL A N 1
ATOM 668 C CA . VAL A 1 92 ? 13.568 0.320 -20.014 1.00 92.06 92 VAL A CA 1
ATOM 669 C C . VAL A 1 92 ? 14.005 0.106 -18.563 1.00 92.06 92 VAL A C 1
ATOM 671 O O . VAL A 1 92 ? 13.183 0.231 -17.654 1.00 92.06 92 VAL A O 1
ATOM 674 N N . ALA A 1 93 ? 15.283 -0.200 -18.333 1.00 91.50 93 ALA A N 1
ATOM 675 C CA . ALA A 1 93 ? 15.826 -0.411 -16.995 1.00 91.50 93 ALA A CA 1
ATOM 676 C C . ALA A 1 93 ? 15.715 0.848 -16.122 1.00 91.50 93 ALA A C 1
ATOM 678 O O . ALA A 1 93 ? 15.283 0.744 -14.976 1.00 91.50 93 ALA A O 1
ATOM 679 N N . GLU A 1 94 ? 16.027 2.020 -16.677 1.00 94.69 94 GLU A N 1
ATOM 680 C CA . GLU A 1 94 ? 15.922 3.318 -16.004 1.00 94.69 94 GLU A CA 1
ATOM 681 C C . GLU A 1 94 ? 14.483 3.606 -15.565 1.00 94.69 94 GLU A C 1
ATOM 683 O O . GLU A 1 94 ? 14.231 3.791 -14.379 1.00 94.69 94 GLU A O 1
ATOM 688 N N . ARG A 1 95 ? 13.502 3.484 -16.470 1.00 93.25 95 ARG A N 1
ATOM 689 C CA . ARG A 1 95 ? 12.080 3.686 -16.126 1.00 93.25 95 ARG A CA 1
ATOM 690 C C . ARG A 1 95 ? 11.596 2.745 -15.028 1.00 93.25 95 ARG A C 1
ATOM 692 O O . ARG A 1 95 ? 10.773 3.116 -14.193 1.00 93.25 95 ARG A O 1
ATOM 699 N N . VAL A 1 96 ? 12.036 1.487 -15.063 1.00 91.38 96 VAL A N 1
ATOM 700 C CA . VAL A 1 96 ? 11.676 0.513 -14.028 1.00 91.38 96 VAL A CA 1
ATOM 701 C C . VAL A 1 96 ? 12.349 0.866 -12.699 1.00 91.38 96 VAL A C 1
ATOM 703 O O . VAL A 1 96 ? 11.723 0.688 -11.650 1.00 91.38 96 VAL A O 1
ATOM 706 N N . GLY A 1 97 ? 13.577 1.386 -12.741 1.00 92.69 97 GLY A N 1
ATOM 707 C CA . GLY A 1 97 ? 14.273 1.984 -11.602 1.00 92.69 97 GLY A CA 1
ATOM 708 C C . GLY A 1 97 ? 13.467 3.126 -10.990 1.00 92.69 97 GLY A C 1
ATOM 709 O O . GLY A 1 97 ? 13.068 3.017 -9.836 1.00 92.69 97 GLY A O 1
ATOM 710 N N . ASP A 1 98 ? 13.089 4.123 -11.790 1.00 94.50 98 ASP A N 1
ATOM 711 C CA . ASP A 1 98 ? 12.310 5.288 -11.348 1.00 94.50 98 ASP A CA 1
ATOM 712 C C . ASP A 1 98 ? 10.989 4.897 -10.674 1.00 94.50 98 ASP A C 1
ATOM 714 O O . ASP A 1 98 ? 10.608 5.427 -9.625 1.00 94.50 98 ASP A O 1
ATOM 718 N N . VAL A 1 99 ? 10.262 3.944 -11.272 1.00 93.50 99 VAL A N 1
ATOM 719 C CA . VAL A 1 99 ? 9.027 3.416 -10.679 1.00 93.50 99 VAL A CA 1
ATOM 720 C C . VAL A 1 99 ? 9.329 2.695 -9.371 1.00 93.50 99 VAL A C 1
ATOM 722 O O . VAL A 1 99 ? 8.575 2.840 -8.414 1.00 93.50 99 VAL A O 1
ATOM 725 N N . THR A 1 100 ? 10.406 1.917 -9.305 1.00 91.19 100 THR A N 1
ATOM 726 C CA . THR A 1 100 ? 10.776 1.214 -8.074 1.00 91.19 100 THR A CA 1
ATOM 727 C C . THR A 1 100 ? 11.093 2.223 -6.977 1.00 91.19 100 THR A C 1
ATOM 729 O O . THR A 1 100 ? 10.438 2.184 -5.939 1.00 91.19 100 THR A O 1
ATOM 732 N N . ASP A 1 101 ? 11.965 3.193 -7.239 1.00 93.69 101 ASP A N 1
ATOM 733 C CA . ASP A 1 101 ? 12.384 4.207 -6.270 1.00 93.69 101 ASP A CA 1
ATOM 734 C C . ASP A 1 101 ? 11.199 5.022 -5.748 1.00 93.69 101 ASP A C 1
ATOM 736 O O . ASP A 1 101 ? 11.009 5.148 -4.537 1.00 93.69 101 ASP A O 1
ATOM 740 N N . LYS A 1 102 ? 10.304 5.468 -6.636 1.00 94.94 102 LYS A N 1
ATOM 741 C CA . LYS A 1 102 ? 9.093 6.210 -6.250 1.00 94.94 102 LYS A CA 1
ATOM 742 C C . LYS A 1 102 ? 8.187 5.445 -5.279 1.00 94.94 102 LYS A C 1
ATOM 744 O O . LYS A 1 102 ? 7.465 6.055 -4.487 1.00 94.94 102 LYS A O 1
ATOM 749 N N . TYR A 1 103 ? 8.161 4.117 -5.352 1.00 93.38 103 TYR A N 1
ATOM 750 C CA . TYR 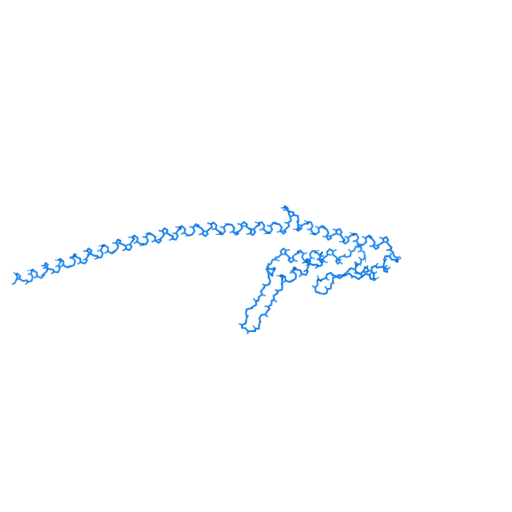A 1 103 ? 7.305 3.303 -4.491 1.00 93.38 103 TYR A CA 1
ATOM 751 C C . TYR A 1 103 ? 8.041 2.750 -3.270 1.00 93.38 103 TYR A C 1
ATOM 753 O O . TYR A 1 103 ? 7.415 2.650 -2.213 1.00 93.38 103 TYR A O 1
ATOM 761 N N . SER A 1 104 ? 9.324 2.401 -3.396 1.00 92.12 104 SER A N 1
ATOM 762 C CA . SER A 1 104 ? 10.117 1.749 -2.350 1.00 92.12 104 SER A CA 1
ATOM 763 C C . SER A 1 104 ? 11.002 2.687 -1.542 1.00 92.12 104 SER A C 1
ATOM 765 O O . SER A 1 104 ? 11.633 2.213 -0.596 1.00 92.12 104 SER A O 1
ATOM 767 N N . ASP A 1 105 ? 11.074 3.979 -1.882 1.00 94.69 105 ASP A N 1
ATOM 768 C CA . ASP A 1 105 ? 11.854 4.925 -1.089 1.00 94.69 105 ASP A CA 1
ATOM 769 C C . ASP A 1 105 ? 11.448 4.864 0.390 1.00 94.69 105 ASP A C 1
ATOM 771 O O . ASP A 1 105 ? 10.267 4.855 0.758 1.00 94.69 105 ASP A O 1
ATOM 775 N N . LYS A 1 106 ? 12.460 4.810 1.256 1.00 91.50 106 LYS A N 1
ATOM 776 C CA . LYS A 1 106 ? 12.292 4.531 2.684 1.00 91.50 106 LYS A CA 1
ATOM 777 C C . LYS A 1 106 ? 11.513 5.624 3.419 1.00 91.50 106 LYS A C 1
ATOM 779 O O . LYS A 1 106 ? 10.987 5.358 4.495 1.00 91.50 106 LYS A O 1
ATOM 784 N N . TYR A 1 107 ? 11.461 6.840 2.884 1.00 90.50 107 TYR A N 1
ATOM 785 C CA . TYR A 1 107 ? 10.879 7.989 3.581 1.00 90.50 107 TYR A CA 1
ATOM 786 C C . TYR A 1 107 ? 9.660 8.552 2.852 1.00 90.50 107 TYR A C 1
ATOM 788 O O . TYR A 1 107 ? 8.656 8.900 3.468 1.00 90.50 107 TYR A O 1
ATOM 796 N N . THR A 1 108 ? 9.744 8.626 1.532 1.00 92.50 108 THR A N 1
ATOM 797 C CA . THR A 1 108 ? 8.783 9.281 0.643 1.00 92.50 108 THR A CA 1
ATOM 798 C C . THR A 1 108 ? 8.089 8.306 -0.300 1.00 92.50 108 THR A C 1
ATOM 800 O O . THR A 1 108 ? 7.152 8.693 -0.996 1.00 92.50 108 THR A O 1
ATOM 803 N N . GLY A 1 109 ? 8.503 7.036 -0.292 1.00 94.25 109 GLY A N 1
ATOM 804 C CA . GLY A 1 109 ? 7.929 6.007 -1.141 1.00 94.25 109 GLY A CA 1
ATOM 805 C C . GLY A 1 109 ? 6.445 5.811 -0.859 1.00 94.25 109 GLY A C 1
ATOM 806 O O . GLY A 1 109 ? 6.011 5.761 0.295 1.00 94.25 109 GLY A O 1
ATOM 807 N N . LEU A 1 110 ? 5.651 5.661 -1.919 1.00 92.75 110 LEU A N 1
ATOM 808 C CA . LEU A 1 110 ? 4.199 5.493 -1.794 1.00 92.75 110 LEU A CA 1
ATOM 809 C C . LEU A 1 110 ? 3.816 4.260 -0.960 1.00 92.75 110 LEU A C 1
ATOM 811 O O . LEU A 1 110 ? 2.822 4.290 -0.232 1.00 92.75 110 LEU A O 1
ATOM 815 N N . LEU A 1 111 ? 4.600 3.177 -1.041 1.00 91.31 111 LEU A N 1
ATOM 816 C CA . LEU A 1 111 ? 4.359 1.982 -0.235 1.00 91.31 111 LEU A CA 1
ATOM 817 C C . LEU A 1 111 ? 4.729 2.218 1.232 1.00 91.31 111 LEU A C 1
ATOM 819 O O . LEU A 1 111 ? 3.975 1.827 2.118 1.00 91.31 111 LEU A O 1
ATOM 823 N N . THR A 1 112 ? 5.838 2.910 1.487 1.00 91.00 112 THR A N 1
ATOM 824 C CA . THR A 1 112 ? 6.247 3.313 2.838 1.00 91.00 112 THR A CA 1
ATOM 825 C C . THR A 1 112 ? 5.165 4.163 3.496 1.00 91.00 112 THR A C 1
ATOM 827 O O . THR A 1 112 ? 4.714 3.846 4.591 1.00 91.00 112 THR A O 1
ATOM 830 N N . GLN A 1 113 ? 4.678 5.201 2.812 1.00 93.19 113 GLN A N 1
ATOM 831 C CA . GLN A 1 113 ? 3.610 6.060 3.330 1.00 93.19 113 GLN A CA 1
ATOM 832 C C . GLN A 1 113 ? 2.331 5.272 3.627 1.00 93.19 113 GLN A C 1
ATOM 834 O O . GLN A 1 113 ? 1.672 5.514 4.639 1.00 93.19 113 GLN A O 1
ATOM 839 N N . ARG A 1 114 ? 1.993 4.299 2.771 1.00 91.81 114 ARG A N 1
ATOM 840 C CA . ARG A 1 114 ? 0.848 3.408 2.978 1.00 91.81 114 ARG A CA 1
ATOM 841 C C . ARG A 1 114 ? 1.008 2.559 4.240 1.00 91.81 114 ARG A C 1
ATOM 843 O O . ARG A 1 114 ? 0.065 2.500 5.025 1.00 91.81 114 ARG A O 1
ATOM 850 N N . ILE A 1 115 ? 2.179 1.953 4.440 1.00 90.88 115 ILE A N 1
ATOM 851 C CA . ILE A 1 115 ? 2.495 1.139 5.624 1.00 90.88 115 ILE A CA 1
ATOM 852 C C . ILE A 1 115 ? 2.425 2.002 6.886 1.00 90.88 115 ILE A C 1
ATOM 854 O O . ILE A 1 115 ? 1.651 1.698 7.788 1.00 90.88 115 ILE A O 1
ATOM 858 N N . THR A 1 116 ? 3.139 3.128 6.916 1.00 93.19 116 THR A N 1
ATOM 859 C CA . THR A 1 116 ? 3.169 4.030 8.077 1.00 93.19 116 THR A CA 1
ATOM 860 C C . THR A 1 116 ? 1.776 4.562 8.427 1.00 93.19 116 THR A C 1
ATOM 862 O O . THR A 1 116 ? 1.417 4.669 9.603 1.00 93.19 116 THR A O 1
ATOM 865 N N . GLY A 1 117 ? 0.962 4.884 7.416 1.00 93.25 117 GLY A N 1
ATOM 866 C CA . GLY A 1 117 ? -0.423 5.312 7.612 1.00 93.25 117 GLY A CA 1
ATOM 867 C C . GLY A 1 117 ? -1.283 4.223 8.257 1.00 93.25 117 GLY A C 1
ATOM 868 O O . GLY A 1 117 ? -1.984 4.498 9.230 1.00 93.25 117 GLY A O 1
ATOM 869 N N . GLN A 1 118 ? -1.178 2.983 7.771 1.00 92.56 118 GLN A N 1
ATOM 870 C CA . GLN A 1 118 ? -1.889 1.832 8.338 1.00 92.56 118 GLN A CA 1
ATOM 871 C C . GLN A 1 118 ? -1.430 1.515 9.767 1.00 92.56 118 GLN A C 1
ATOM 873 O O . GLN A 1 118 ? -2.265 1.286 10.638 1.00 92.56 118 GLN A O 1
ATOM 878 N N . GLU A 1 119 ? -0.127 1.559 10.053 1.00 95.00 119 GLU A N 1
ATOM 879 C CA . GLU A 1 119 ? 0.402 1.370 11.411 1.00 95.00 119 GLU A CA 1
ATOM 880 C C . GLU A 1 119 ? -0.106 2.451 12.376 1.00 95.00 119 GLU A C 1
ATOM 882 O O . GLU A 1 119 ? -0.477 2.162 13.518 1.00 95.00 119 GLU A O 1
ATOM 887 N N . THR A 1 120 ? -0.190 3.697 11.907 1.00 97.19 120 THR A N 1
ATOM 888 C CA . THR A 1 120 ? -0.735 4.814 12.690 1.00 97.19 120 THR A CA 1
ATOM 889 C C . THR A 1 120 ? -2.227 4.636 12.968 1.00 97.19 120 THR A C 1
ATOM 891 O O . THR A 1 120 ? -2.685 4.893 14.086 1.00 97.19 120 THR A O 1
ATOM 894 N N . GLU A 1 121 ? -2.993 4.173 11.980 1.00 96.44 121 GLU A N 1
ATOM 895 C CA . GLU A 1 121 ? -4.414 3.861 12.141 1.00 96.44 121 GLU A CA 1
ATOM 896 C C . GLU A 1 121 ? -4.615 2.738 13.164 1.00 96.44 121 GLU A C 1
ATOM 898 O O . GLU A 1 121 ? -5.387 2.905 14.110 1.00 96.44 121 GLU A O 1
ATOM 903 N N . VAL A 1 122 ? -3.850 1.646 13.052 1.00 97.19 122 VAL A N 1
ATOM 904 C CA . VAL A 1 122 ? -3.867 0.533 14.015 1.00 97.19 122 VAL A CA 1
ATOM 905 C C . VAL A 1 122 ? -3.581 1.033 15.427 1.00 97.19 122 VAL A C 1
ATOM 907 O O . VAL A 1 122 ? -4.345 0.739 16.347 1.00 97.19 122 VAL A O 1
ATOM 910 N N . LYS A 1 123 ? -2.538 1.849 15.608 1.00 98.06 123 LYS A N 1
ATOM 911 C CA . LYS A 1 123 ? -2.198 2.425 16.914 1.00 98.06 123 LYS A CA 1
ATOM 912 C C . LYS A 1 123 ? -3.327 3.299 17.465 1.00 98.06 123 LYS A C 1
ATOM 914 O O . LYS A 1 123 ? -3.671 3.217 18.641 1.00 98.06 123 LYS A O 1
ATOM 919 N N . THR A 1 124 ? -3.942 4.115 16.613 1.00 98.25 124 THR A N 1
ATOM 920 C CA . THR A 1 124 ? -5.054 4.990 17.006 1.00 98.25 124 THR A CA 1
ATOM 921 C C . THR A 1 124 ? -6.281 4.180 17.423 1.00 98.25 124 THR A C 1
ATOM 923 O O . THR A 1 124 ? -6.967 4.546 18.379 1.00 98.25 124 THR A O 1
ATOM 926 N N . LEU A 1 125 ? -6.565 3.074 16.730 1.00 98.00 125 LEU A N 1
ATOM 927 C CA . LEU A 1 125 ? -7.636 2.146 17.090 1.00 98.00 125 LEU A CA 1
ATOM 928 C C . LEU A 1 125 ? -7.340 1.429 18.412 1.00 98.00 125 LEU A C 1
ATOM 930 O O . LEU A 1 125 ? -8.227 1.358 19.256 1.00 98.00 125 LEU A O 1
ATOM 934 N N . GLN A 1 126 ? -6.102 0.986 18.647 1.00 97.44 126 GLN A N 1
ATOM 935 C CA . GLN A 1 126 ? -5.691 0.392 19.927 1.00 97.44 126 GLN A CA 1
ATOM 936 C C . GLN A 1 126 ? -5.919 1.359 21.096 1.00 97.44 126 GLN A C 1
ATOM 938 O O . GLN A 1 126 ? -6.615 1.021 22.050 1.00 97.44 126 GLN A O 1
ATOM 943 N N . THR A 1 127 ? -5.461 2.609 20.981 1.00 98.19 127 THR A N 1
ATOM 944 C CA . THR A 1 127 ? -5.709 3.636 22.009 1.00 98.19 127 THR A CA 1
ATOM 945 C C . THR A 1 127 ? -7.200 3.957 22.179 1.00 98.19 127 THR A C 1
ATOM 947 O O . THR A 1 127 ? -7.648 4.367 23.252 1.00 98.19 127 THR A O 1
ATOM 950 N N . GLN A 1 128 ? -8.017 3.817 21.132 1.00 97.69 128 GLN A N 1
ATOM 951 C CA . GLN A 1 128 ? -9.469 3.936 21.278 1.00 97.69 128 GLN A CA 1
ATOM 952 C C . GLN A 1 128 ? -10.044 2.776 22.088 1.00 97.69 128 GLN A C 1
ATOM 954 O O . GLN A 1 128 ? -10.803 3.047 23.016 1.00 97.69 128 GLN A O 1
ATOM 959 N N . VAL A 1 129 ? -9.666 1.535 21.779 1.00 97.88 129 VAL A N 1
ATOM 960 C CA . VAL A 1 129 ? -10.105 0.336 22.510 1.00 97.88 129 VAL A CA 1
ATOM 961 C C . VAL A 1 129 ? -9.763 0.451 23.994 1.00 97.88 129 VAL A C 1
ATOM 963 O O . VAL A 1 129 ? -10.664 0.363 24.820 1.00 97.88 129 VAL A O 1
ATOM 966 N N . GLU A 1 130 ? -8.525 0.808 24.338 1.00 98.06 130 GLU A N 1
ATOM 967 C CA . GLU A 1 130 ? -8.103 0.990 25.738 1.00 98.06 130 GLU A CA 1
ATOM 968 C C . GLU A 1 130 ? -8.969 2.021 26.487 1.00 98.06 130 GLU A C 1
ATOM 970 O O . GLU A 1 130 ? -9.371 1.823 27.636 1.00 98.06 130 GLU A O 1
ATOM 975 N N . ARG A 1 131 ? -9.319 3.136 25.830 1.00 97.81 131 ARG A N 1
ATOM 976 C CA . ARG A 1 131 ? -10.218 4.147 26.416 1.00 97.81 131 ARG A CA 1
ATOM 977 C C . ARG A 1 131 ? -11.652 3.641 26.568 1.00 97.81 131 ARG A C 1
ATOM 979 O O . ARG A 1 131 ? -12.343 4.056 27.503 1.00 97.81 131 ARG A O 1
ATOM 986 N N . TRP A 1 132 ? -12.122 2.807 25.644 1.00 97.75 132 TRP A N 1
ATOM 987 C CA . TRP A 1 132 ? -13.432 2.166 25.739 1.00 97.75 132 TRP A CA 1
ATOM 988 C C . TRP A 1 132 ? -13.480 1.168 26.891 1.00 97.75 132 TRP A C 1
ATOM 990 O O . TRP A 1 132 ? -14.454 1.199 27.641 1.00 97.75 132 TRP A O 1
ATOM 1000 N N . ASP A 1 133 ? -12.424 0.387 27.099 1.00 97.56 133 ASP A N 1
ATOM 1001 C CA . ASP A 1 133 ? -12.329 -0.570 28.203 1.00 97.56 133 ASP A CA 1
ATOM 1002 C C . ASP A 1 133 ? -12.437 0.134 29.562 1.00 97.56 133 ASP A C 1
ATOM 1004 O O . ASP A 1 133 ? -13.280 -0.229 30.385 1.00 97.56 133 ASP A O 1
ATOM 1008 N N . ILE A 1 134 ? -11.695 1.231 29.764 1.00 97.88 134 ILE A N 1
ATOM 1009 C CA . ILE A 1 134 ? -11.792 2.044 30.993 1.00 97.88 134 ILE A CA 1
ATOM 1010 C C . ILE A 1 134 ? -13.223 2.563 31.200 1.00 97.88 134 ILE A C 1
ATOM 1012 O O . ILE A 1 134 ? -13.757 2.540 32.313 1.00 97.88 134 ILE A O 1
ATOM 1016 N N . ARG A 1 135 ? -13.868 3.045 30.133 1.00 97.38 135 ARG A N 1
ATOM 1017 C CA . ARG A 1 135 ? -15.230 3.591 30.208 1.00 97.38 135 ARG A CA 1
ATOM 1018 C C . ARG A 1 135 ? -16.262 2.510 30.523 1.00 97.38 135 ARG A C 1
ATOM 1020 O O . ARG A 1 135 ? -17.190 2.765 31.293 1.00 97.38 135 ARG A O 1
ATOM 1027 N N . LEU A 1 136 ? -16.122 1.332 29.922 1.00 97.94 136 LEU A N 1
ATOM 1028 C CA . LEU A 1 136 ? -16.988 0.184 30.174 1.00 97.94 136 LEU A CA 1
ATOM 1029 C C . LEU A 1 136 ? -16.853 -0.284 31.623 1.00 97.94 136 LEU A C 1
ATOM 1031 O O . LEU A 1 136 ? -17.874 -0.491 32.279 1.00 97.94 136 LEU A O 1
ATOM 1035 N N . GLU A 1 137 ? -15.634 -0.327 32.157 1.00 97.81 137 GLU A N 1
ATOM 1036 C CA . GLU A 1 137 ? -15.387 -0.694 33.552 1.00 97.81 137 GLU A CA 1
ATOM 1037 C C . GLU A 1 137 ? -16.015 0.315 34.529 1.00 97.81 137 GLU A C 1
ATOM 1039 O O . GLU A 1 137 ? -16.761 -0.049 35.438 1.00 97.81 137 GLU A O 1
ATOM 1044 N N . GLN A 1 138 ? -15.839 1.619 34.294 1.00 97.62 138 GLN A N 1
ATOM 1045 C CA . GLN A 1 138 ? -16.492 2.658 35.105 1.00 97.62 138 GLN A CA 1
ATOM 1046 C C . GLN A 1 138 ? -18.022 2.582 35.041 1.00 97.62 138 GLN A C 1
ATOM 1048 O O . GLN A 1 138 ? -18.718 2.802 36.045 1.00 97.62 138 GLN A O 1
ATOM 1053 N N . ARG A 1 139 ? -18.566 2.287 33.854 1.00 97.69 139 ARG A N 1
ATOM 1054 C CA . ARG A 1 139 ? -20.006 2.120 33.655 1.00 97.69 139 ARG A CA 1
ATOM 1055 C C . ARG A 1 139 ? -20.515 0.914 34.432 1.00 97.69 139 ARG A C 1
ATOM 1057 O O . ARG A 1 139 ? -21.537 1.048 35.105 1.00 97.69 139 ARG A O 1
ATOM 1064 N N . ARG A 1 140 ? -19.798 -0.209 34.382 1.00 97.25 140 ARG A N 1
ATOM 1065 C CA . ARG A 1 140 ? -20.090 -1.413 35.160 1.00 97.25 140 ARG A CA 1
ATOM 1066 C C . ARG A 1 140 ? -20.094 -1.112 36.657 1.00 97.25 140 ARG A C 1
ATOM 1068 O O . ARG A 1 140 ? -21.130 -1.295 37.286 1.00 97.25 140 ARG A O 1
ATOM 1075 N N . ALA A 1 141 ? -19.022 -0.534 37.198 1.00 97.69 141 ALA A N 1
ATOM 1076 C CA . ALA A 1 141 ? -18.932 -0.199 38.622 1.00 97.69 141 ALA A CA 1
ATOM 1077 C C . ALA A 1 141 ? -20.053 0.756 39.082 1.00 97.69 141 ALA A C 1
ATOM 1079 O O . ALA A 1 141 ? -20.576 0.657 40.191 1.00 97.69 141 ALA A O 1
ATOM 1080 N N . THR A 1 142 ? -20.458 1.696 38.223 1.00 97.62 142 THR A N 1
ATOM 1081 C CA . THR A 1 142 ? -21.584 2.596 38.513 1.00 97.62 142 THR A CA 1
ATOM 1082 C C . THR A 1 142 ? -22.920 1.860 38.520 1.00 97.62 142 THR A C 1
ATOM 1084 O O . THR A 1 142 ? -23.764 2.144 39.369 1.00 97.62 142 THR A O 1
ATOM 1087 N N . LEU A 1 143 ? -23.130 0.930 37.585 1.00 97.81 143 LEU A N 1
ATOM 1088 C CA . LEU A 1 143 ? -24.328 0.094 37.554 1.00 97.81 143 LEU A CA 1
ATOM 1089 C C . LEU A 1 143 ? -24.389 -0.824 38.778 1.00 97.81 143 LEU A C 1
ATOM 1091 O O . LEU A 1 143 ? -25.429 -0.866 39.423 1.00 97.81 143 LEU A O 1
ATOM 1095 N N . GLU A 1 144 ? -23.283 -1.467 39.155 1.00 97.50 144 GLU A N 1
ATOM 1096 C CA . GLU A 1 144 ? -23.194 -2.303 40.360 1.00 97.50 144 GLU A CA 1
ATOM 1097 C C . GLU A 1 144 ? -23.569 -1.512 41.625 1.00 97.50 144 GLU A C 1
ATOM 1099 O O . GLU A 1 144 ? -24.425 -1.950 42.392 1.00 97.50 144 GLU A O 1
ATOM 1104 N N . ARG A 1 145 ? -23.037 -0.291 41.798 1.00 97.62 145 ARG A N 1
ATOM 1105 C CA . ARG A 1 145 ? -23.428 0.598 42.911 1.00 97.62 145 ARG A CA 1
ATOM 1106 C C . ARG A 1 145 ? -24.912 0.965 42.893 1.00 97.62 145 ARG A C 1
ATOM 1108 O O . ARG A 1 145 ? -25.546 0.982 43.943 1.00 97.62 145 ARG A O 1
ATOM 1115 N N . LYS A 1 146 ? -25.474 1.266 41.716 1.00 95.94 146 LYS A N 1
ATOM 1116 C CA . LYS A 1 146 ? -26.905 1.584 41.576 1.00 95.94 146 LYS A CA 1
ATOM 1117 C C . LYS A 1 146 ? -27.785 0.397 41.951 1.00 95.94 146 LYS A C 1
ATOM 1119 O O . LYS A 1 146 ? -28.777 0.592 42.641 1.00 95.94 146 LYS A O 1
ATOM 1124 N N . TYR A 1 147 ? -27.424 -0.810 41.522 1.00 97.00 147 TYR A N 1
ATOM 1125 C CA . TYR A 1 147 ? -28.165 -2.016 41.884 1.00 97.00 147 TYR A CA 1
ATOM 1126 C C . TYR A 1 147 ? -28.088 -2.302 43.386 1.00 97.00 147 TYR A C 1
ATOM 1128 O O . TYR A 1 147 ? -29.115 -2.599 43.984 1.00 97.00 147 TYR A O 1
ATOM 1136 N N . ALA A 1 148 ? -26.922 -2.121 44.014 1.00 96.81 148 ALA A N 1
ATOM 1137 C CA . ALA A 1 148 ? -26.792 -2.258 45.464 1.00 96.81 148 ALA A CA 1
ATOM 1138 C C . ALA A 1 148 ? -27.671 -1.251 46.239 1.00 96.81 148 ALA A C 1
ATOM 1140 O O . ALA A 1 148 ? -28.334 -1.624 47.203 1.00 96.81 148 ALA A O 1
ATOM 1141 N N . ASP A 1 149 ? -27.729 0.012 45.804 1.00 96.75 149 ASP A N 1
ATOM 1142 C CA . ASP A 1 149 ? -28.607 1.030 46.406 1.00 96.75 149 ASP A CA 1
ATOM 1143 C C . ASP A 1 149 ? -30.100 0.705 46.211 1.00 96.75 149 ASP A C 1
ATOM 1145 O O . ASP A 1 149 ? -30.897 0.847 47.140 1.00 96.75 149 ASP A O 1
ATOM 1149 N N . ILE A 1 150 ? -30.482 0.216 45.024 1.00 96.56 150 ILE A N 1
ATOM 1150 C CA . ILE A 1 150 ? -31.848 -0.255 44.750 1.00 96.56 150 ILE A CA 1
ATOM 1151 C C . ILE A 1 150 ? -32.220 -1.412 45.685 1.00 96.56 150 ILE A C 1
ATOM 1153 O O . ILE A 1 150 ? -33.318 -1.397 46.238 1.00 96.56 150 ILE A O 1
ATOM 1157 N N . GLU A 1 151 ? -31.316 -2.362 45.923 1.00 95.81 151 GLU A N 1
ATOM 1158 C CA . GLU A 1 151 ? -31.547 -3.497 46.827 1.00 95.81 151 GLU A CA 1
ATOM 1159 C C . GLU A 1 151 ? -31.776 -3.040 48.279 1.00 95.81 151 GLU A C 1
ATOM 1161 O O . GLU A 1 151 ? -32.722 -3.469 48.943 1.00 95.81 151 GLU A O 1
ATOM 1166 N N . ILE A 1 152 ? -30.970 -2.091 48.765 1.00 95.62 152 ILE A N 1
ATOM 1167 C CA . ILE A 1 152 ? -31.122 -1.516 50.113 1.00 95.62 152 ILE A CA 1
ATOM 1168 C C . ILE A 1 152 ? -32.466 -0.789 50.249 1.00 95.62 152 ILE A C 1
ATOM 1170 O O . ILE A 1 152 ? -33.174 -0.946 51.254 1.00 95.62 152 ILE A O 1
ATOM 1174 N N . LYS A 1 153 ? -32.841 0.002 49.239 1.00 94.88 153 LYS A N 1
ATOM 1175 C CA . LYS A 1 153 ? -34.129 0.707 49.207 1.00 94.88 153 LYS A CA 1
ATOM 1176 C C . LYS A 1 153 ? -35.296 -0.271 49.160 1.00 94.88 153 LYS A C 1
ATOM 1178 O O . LYS A 1 153 ? -36.251 -0.079 49.907 1.00 94.88 153 LYS A O 1
ATOM 1183 N N . LEU A 1 154 ? -35.205 -1.336 48.364 1.00 95.38 154 LEU A N 1
ATOM 1184 C CA . LEU A 1 154 ? -36.231 -2.375 48.294 1.00 95.38 154 LEU A CA 1
ATOM 1185 C C . LEU A 1 154 ? -36.390 -3.095 49.639 1.00 95.38 154 LEU A C 1
ATOM 1187 O O . LEU A 1 154 ? -37.513 -3.223 50.121 1.00 95.38 154 LEU A O 1
ATOM 1191 N N . SER A 1 155 ? -35.288 -3.469 50.297 1.00 94.19 155 SER A N 1
ATOM 1192 C CA . SER A 1 155 ? -35.318 -4.054 51.645 1.00 94.19 155 SER A CA 1
ATOM 1193 C C . SER A 1 155 ? -35.961 -3.109 52.670 1.00 94.19 155 SER A C 1
ATOM 1195 O O . SER A 1 155 ? -36.747 -3.531 53.521 1.00 94.19 155 SER A O 1
ATOM 1197 N N . THR A 1 156 ? -35.676 -1.808 52.576 1.00 94.25 156 THR A N 1
ATOM 1198 C CA . THR A 1 156 ? -36.277 -0.788 53.449 1.00 94.25 156 THR A CA 1
ATOM 1199 C C . THR A 1 156 ? -37.777 -0.643 53.194 1.00 94.25 156 THR A C 1
ATOM 1201 O O . THR A 1 156 ? -38.553 -0.635 54.146 1.00 94.25 156 THR A O 1
ATOM 1204 N N . LEU A 1 157 ? -38.201 -0.590 51.929 1.00 95.25 157 LEU A N 1
ATOM 1205 C CA . LEU A 1 157 ? -39.614 -0.531 51.544 1.00 95.25 157 LEU A CA 1
ATOM 1206 C C . LEU A 1 157 ? -40.378 -1.785 51.984 1.00 95.25 157 LEU A C 1
ATOM 1208 O O . LEU A 1 157 ? -41.492 -1.672 52.485 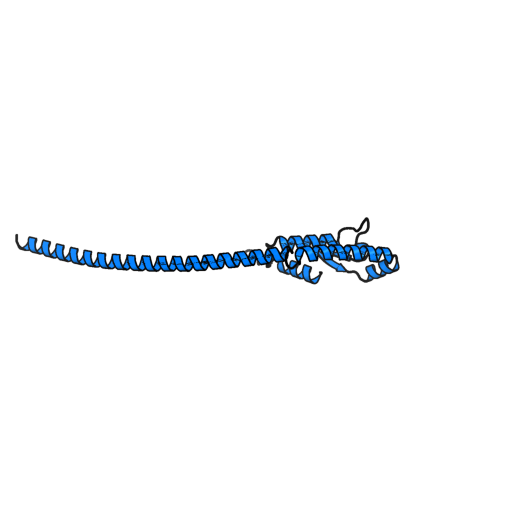1.00 95.25 157 LEU A O 1
ATOM 1212 N N . GLN A 1 158 ? -39.773 -2.971 51.873 1.00 92.56 158 GLN A N 1
ATOM 1213 C CA . GLN A 1 158 ? -40.354 -4.214 52.388 1.00 92.56 158 GLN A CA 1
ATOM 1214 C C . GLN A 1 158 ? -40.562 -4.145 53.907 1.00 92.56 158 GLN A C 1
ATOM 1216 O O . GLN A 1 158 ? -41.654 -4.441 54.388 1.00 92.56 158 GLN A O 1
ATOM 1221 N N . LYS A 1 159 ? -39.560 -3.680 54.669 1.00 93.88 159 LYS A N 1
ATOM 1222 C CA . LYS A 1 159 ? -39.689 -3.476 56.125 1.00 93.88 159 LYS A CA 1
ATOM 1223 C C . LYS A 1 159 ? -40.781 -2.460 56.471 1.00 93.88 159 LYS A C 1
ATOM 1225 O O . LYS A 1 159 ? -41.560 -2.700 57.392 1.00 93.88 159 LYS A O 1
ATOM 1230 N N . GLN A 1 160 ? -40.862 -1.354 55.728 1.00 93.50 160 GLN A N 1
ATOM 1231 C CA . GLN A 1 160 ? -41.911 -0.343 55.897 1.00 93.50 160 GLN A CA 1
ATOM 1232 C C . GLN A 1 160 ? -43.304 -0.916 55.604 1.00 93.50 160 GLN A C 1
ATOM 1234 O O . GLN A 1 160 ? -44.226 -0.684 56.380 1.00 93.50 160 GLN A O 1
ATOM 1239 N N . SER A 1 161 ? -43.453 -1.711 54.540 1.00 93.06 161 SER A N 1
ATOM 1240 C CA . SER A 1 161 ? -44.709 -2.391 54.201 1.00 93.06 161 SER A CA 1
ATOM 1241 C C . SER A 1 161 ? -45.155 -3.349 55.307 1.00 93.06 161 SER A C 1
ATOM 1243 O O . SER A 1 161 ? -46.328 -3.346 55.680 1.00 93.06 161 SER A O 1
ATOM 1245 N N . SER A 1 162 ? -44.236 -4.145 55.862 1.00 91.69 162 SER A N 1
ATOM 1246 C CA . SER A 1 162 ? -44.544 -5.059 56.968 1.00 91.69 162 SER A CA 1
ATOM 1247 C C . SER A 1 162 ? -44.979 -4.312 58.230 1.00 91.69 162 SER A C 1
ATOM 1249 O O . SER A 1 162 ? -45.958 -4.704 58.859 1.00 91.69 162 SER A O 1
ATOM 1251 N N . TRP A 1 163 ? -44.302 -3.209 58.574 1.00 92.50 163 TRP A N 1
ATOM 1252 C CA . TRP A 1 163 ? -44.670 -2.371 59.722 1.00 92.50 163 TRP A CA 1
ATOM 1253 C C . TRP A 1 163 ? -46.035 -1.685 59.545 1.00 92.50 163 TRP A C 1
ATOM 1255 O O . TRP A 1 163 ? -46.846 -1.666 60.468 1.00 92.50 163 TRP A O 1
ATOM 1265 N N . LEU A 1 164 ? -46.327 -1.152 58.353 1.00 93.06 164 LEU A N 1
ATOM 1266 C CA . LEU A 1 164 ? -47.642 -0.572 58.054 1.00 93.06 164 LEU A CA 1
ATOM 1267 C C . LEU A 1 164 ? -48.752 -1.626 58.142 1.00 93.06 164 LEU A C 1
ATOM 1269 O O . LEU A 1 164 ? -49.825 -1.344 58.672 1.00 93.06 164 LEU A O 1
ATOM 1273 N N . SER A 1 165 ? -48.481 -2.842 57.662 1.00 91.25 165 SER A N 1
ATOM 1274 C CA . SER A 1 165 ? -49.431 -3.957 57.729 1.00 91.25 165 SER A CA 1
ATOM 1275 C C . SER A 1 165 ? -49.727 -4.349 59.179 1.00 91.25 165 SER A C 1
ATOM 1277 O O . SER A 1 165 ? -50.894 -4.459 59.543 1.00 91.25 165 SER A O 1
ATOM 1279 N N . SER A 1 166 ? -48.705 -4.458 60.040 1.00 90.50 166 SER A N 1
ATOM 1280 C CA . SER A 1 166 ? -48.915 -4.775 61.461 1.00 90.50 166 SER A CA 1
ATOM 1281 C C . SER A 1 166 ? -49.718 -3.700 62.198 1.00 90.50 166 SER A C 1
ATOM 1283 O O . SER A 1 166 ? -50.538 -4.018 63.057 1.00 90.50 166 SER A O 1
ATOM 1285 N N . GLN A 1 167 ? -49.524 -2.430 61.841 1.00 90.62 167 GLN A N 1
ATOM 1286 C CA . GLN A 1 167 ? -50.268 -1.315 62.433 1.00 90.62 167 GLN A CA 1
ATOM 1287 C C . GLN A 1 167 ? -51.721 -1.272 61.976 1.00 90.62 167 GLN A C 1
ATOM 1289 O O . GLN A 1 167 ? -52.607 -0.988 62.783 1.00 90.62 167 GLN A O 1
ATOM 1294 N N . LEU A 1 168 ? -51.980 -1.604 60.711 1.00 87.81 168 LEU A N 1
ATOM 1295 C CA . LEU A 1 168 ? -53.339 -1.746 60.205 1.00 87.81 168 LEU A CA 1
ATOM 1296 C C . LEU A 1 168 ? -54.074 -2.914 60.878 1.00 87.81 168 LEU A C 1
ATOM 1298 O O . LEU A 1 168 ? -55.238 -2.764 61.246 1.00 87.81 168 LEU A O 1
ATOM 1302 N N . ASP A 1 169 ? -53.403 -4.048 61.081 1.00 86.38 169 ASP A N 1
ATOM 1303 C CA . ASP A 1 169 ? -53.992 -5.196 61.776 1.00 86.38 169 ASP A CA 1
ATOM 1304 C C . ASP A 1 169 ? -54.284 -4.875 63.250 1.00 86.38 169 ASP A C 1
ATOM 1306 O O . ASP A 1 169 ? -55.376 -5.168 63.734 1.00 86.38 169 ASP A O 1
ATOM 1310 N N . GLY A 1 170 ? -53.383 -4.173 63.946 1.00 84.00 170 GLY A N 1
ATOM 1311 C CA . GLY A 1 170 ? -53.622 -3.716 65.321 1.00 84.00 170 GLY A CA 1
ATOM 1312 C C . GLY A 1 170 ? -54.826 -2.769 65.456 1.00 84.00 170 GLY A C 1
ATOM 1313 O O . GLY A 1 170 ? -55.610 -2.884 66.404 1.00 84.00 170 GLY A O 1
ATOM 1314 N N . LEU A 1 171 ? -55.036 -1.879 64.479 1.00 80.12 171 LEU A N 1
ATOM 1315 C CA . LEU A 1 171 ? -56.221 -1.011 64.412 1.00 80.12 171 LEU A CA 1
ATOM 1316 C C . LEU A 1 171 ? -57.517 -1.800 64.158 1.00 80.12 171 LEU A C 1
ATOM 1318 O O . LEU A 1 171 ? -58.553 -1.460 64.721 1.00 80.12 171 LEU A O 1
ATOM 1322 N N . LYS A 1 172 ? -57.471 -2.883 63.371 1.00 73.81 172 LYS A N 1
ATOM 1323 C CA . LYS A 1 172 ? -58.633 -3.766 63.155 1.00 73.81 172 LYS A CA 1
ATOM 1324 C C . LYS A 1 172 ? -59.012 -4.594 64.383 1.00 73.81 172 LYS A C 1
ATOM 1326 O O . LYS A 1 172 ? -60.173 -4.945 64.516 1.00 73.81 172 LYS A O 1
ATOM 1331 N N . THR A 1 173 ? -58.061 -4.921 65.259 1.00 61.22 173 THR A N 1
ATOM 1332 C CA . THR A 1 173 ? -58.332 -5.702 66.485 1.00 61.22 173 THR A CA 1
ATOM 1333 C C . THR A 1 173 ? -58.836 -4.869 67.667 1.00 61.22 173 THR A C 1
ATOM 1335 O O . THR A 1 173 ? -59.238 -5.43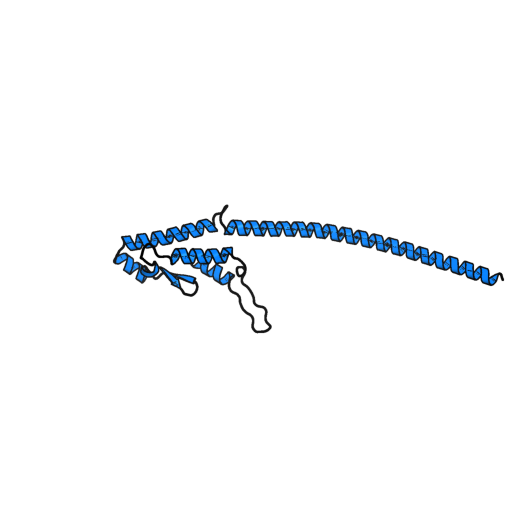6 68.678 1.00 61.22 173 THR A O 1
ATOM 1338 N N . SER A 1 174 ? -58.776 -3.537 67.569 1.00 58.38 174 SER A N 1
ATOM 1339 C CA . SER A 1 174 ? -59.142 -2.599 68.643 1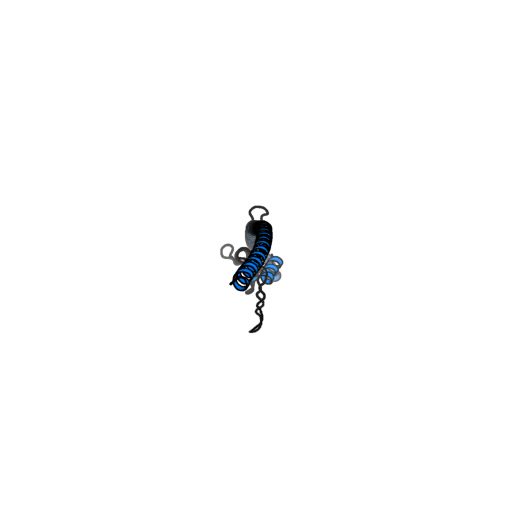.00 58.38 174 SER A CA 1
ATOM 1340 C C . SER A 1 174 ? -60.484 -1.882 68.417 1.00 58.38 174 SER A C 1
ATOM 1342 O O . SER A 1 174 ? -60.852 -1.023 69.217 1.00 58.38 174 SER A O 1
ATOM 1344 N N . SER A 1 175 ? -61.215 -2.249 67.358 1.00 47.91 175 SER A N 1
ATOM 1345 C CA . SER A 1 175 ? -62.620 -1.885 67.091 1.00 47.91 175 SER A CA 1
ATOM 1346 C C . SER A 1 175 ? -63.505 -3.121 67.199 1.00 47.91 175 SER A C 1
ATOM 1348 O O . SER A 1 175 ? -64.673 -2.963 67.613 1.00 47.91 175 SER A O 1
#

Sequence (175 aa):
IATLLTRIDNGSKATVGKPGEKTTLGVFTGDSTVRNLRTALAQAVQHPVGDVSPSSIGIAINEKGVLSFDADKFRTALADDPEKTQALFSAVAERVGDVTDKYSDKYTGLLTQRITGQETEVKTLQTQVERWDIRLEQRRATLERKYADIEIKLSTLQKQSSWLSSQLDGLKTSS

Secondary structure (DSSP, 8-state):
-HHHHHHHHHHH-EEPPSTTSPPEEPTTTT-HHHHHHHHHHHHHHHS-BTTB-GGGGTEEE-TTS-EEE-HHHHHHHHHH-HHHHHHHHHHHHHHHHHHHHHHH-TTT-HHHHHHHHHHHHHHHHHHHHHHHHHHHHHHHHHHHHHHHHHHHHHHHHHHHHHHHHHHHHHHHH--

Radius of gyration: 36.6 Å; chains: 1; bounding box: 87×32×104 Å

Foldseek 3Di:
DQVLLVVLLQQLDWQDDDVVDDIDGHVCVPPPLSVVLLVQLLCLQQPDPVVHGNVQLQWHADPSSGTGRDPVSNVVCCVVPVVVSVVRVVSSVVSNVVSCCCQVPCPRHPVNVVVVVVVVVVVVVVVVVVVVVVVVVVVVVVVVVVVVVVVVVVVVVVVVVVVVVVVVVVVVVVD